Protein AF-A0A6L2PHD1-F1 (afdb_monomer_lite)

Organism: Coptotermes formosanus (NCBI:txid36987)

InterPro domains:
  IPR015482 Syntrophin [PTHR10554] (4-140)
  IPR055108 Syntrophin, C-terminal PH domain [PF23012] (83-140)

Structure (mmCIF, N/CA/C/O backbone):
data_AF-A0A6L2PHD1-F1
#
_entry.id   AF-A0A6L2PHD1-F1
#
loop_
_atom_site.group_PDB
_atom_site.id
_atom_site.type_symbol
_atom_site.label_atom_id
_atom_site.label_alt_id
_atom_site.label_comp_id
_atom_site.label_asym_id
_atom_site.label_entity_id
_atom_site.label_seq_id
_atom_site.pdbx_PDB_ins_code
_atom_site.Cartn_x
_atom_site.Cartn_y
_atom_site.Cartn_z
_atom_site.occupancy
_atom_site.B_iso_or_equiv
_atom_site.auth_seq_id
_atom_site.auth_comp_id
_atom_site.auth_asym_id
_atom_site.auth_atom_id
_atom_site.pdbx_PDB_model_num
ATOM 1 N N . LEU A 1 1 ? -6.781 -10.077 30.053 1.00 49.44 1 LEU A N 1
ATOM 2 C CA . LEU A 1 1 ? -6.035 -10.943 29.110 1.00 49.44 1 LEU A CA 1
ATOM 3 C C . LEU A 1 1 ? -4.681 -11.292 29.716 1.00 49.44 1 LEU A C 1
ATOM 5 O O . LEU A 1 1 ? -4.023 -10.387 30.213 1.00 49.44 1 LEU A O 1
ATOM 9 N N . ASN A 1 2 ? -4.278 -12.563 29.689 1.00 58.19 2 ASN A N 1
ATOM 10 C CA . ASN A 1 2 ? -2.960 -13.025 30.135 1.00 58.19 2 ASN A CA 1
ATOM 11 C C . ASN A 1 2 ? -1.935 -12.840 28.992 1.00 58.19 2 ASN A C 1
ATOM 13 O O . ASN A 1 2 ? -2.256 -13.113 27.841 1.00 58.19 2 ASN A O 1
ATOM 17 N N . ILE A 1 3 ? -0.704 -12.400 29.282 1.00 60.69 3 ILE A N 1
ATOM 18 C CA . ILE A 1 3 ? 0.412 -12.292 28.311 1.00 60.69 3 ILE A CA 1
ATOM 19 C C . ILE A 1 3 ? 0.640 -13.599 27.526 1.00 60.69 3 ILE A C 1
ATOM 21 O O . ILE A 1 3 ? 0.962 -13.569 26.341 1.00 60.69 3 ILE A O 1
ATOM 25 N N . MET A 1 4 ? 0.410 -14.752 28.153 1.00 61.00 4 MET A N 1
ATOM 26 C CA . MET A 1 4 ? 0.535 -16.072 27.530 1.00 61.00 4 MET A CA 1
ATOM 27 C C . MET A 1 4 ? -0.522 -16.326 26.445 1.00 61.00 4 MET A C 1
ATOM 29 O O . MET A 1 4 ? -0.274 -17.127 25.545 1.00 61.00 4 MET A O 1
ATOM 33 N N . ASP A 1 5 ? -1.665 -15.630 26.476 1.00 60.69 5 ASP A N 1
ATOM 34 C CA . ASP A 1 5 ? -2.688 -15.727 25.425 1.00 60.69 5 ASP A CA 1
ATOM 35 C C . ASP A 1 5 ? -2.223 -15.040 24.130 1.00 60.69 5 ASP A C 1
ATOM 37 O O . ASP A 1 5 ? -2.561 -15.482 23.034 1.00 60.69 5 ASP A O 1
ATOM 41 N N . TRP A 1 6 ? -1.374 -14.010 24.233 1.00 58.22 6 TRP A N 1
ATOM 42 C CA . TRP A 1 6 ? -0.806 -13.300 23.079 1.00 58.22 6 TRP A CA 1
ATOM 43 C C . TRP A 1 6 ? 0.241 -14.143 22.342 1.00 58.22 6 TRP A C 1
ATOM 45 O O . TRP A 1 6 ? 0.389 -14.026 21.127 1.00 58.22 6 TRP A O 1
ATOM 55 N N . LEU A 1 7 ? 0.929 -15.038 23.059 1.00 61.12 7 LEU A N 1
ATOM 56 C CA . LEU A 1 7 ? 1.867 -16.007 22.476 1.00 61.12 7 LEU A CA 1
ATOM 57 C C . LEU A 1 7 ? 1.152 -17.135 21.716 1.00 61.12 7 LEU A C 1
ATOM 59 O O . LEU A 1 7 ? 1.771 -17.818 20.905 1.00 61.12 7 LEU A O 1
ATOM 63 N N . LYS A 1 8 ? -0.153 -17.311 21.948 1.00 62.97 8 LYS A N 1
ATOM 64 C CA . LYS A 1 8 ? -1.027 -18.258 21.242 1.00 62.97 8 LYS A CA 1
ATOM 65 C C . LYS A 1 8 ? -1.881 -17.573 20.173 1.00 62.97 8 LYS A C 1
ATOM 67 O O . LYS A 1 8 ? -2.954 -18.068 19.828 1.00 62.97 8 LYS A O 1
ATOM 72 N N . CYS A 1 9 ? -1.444 -16.427 19.650 1.00 67.12 9 CYS A N 1
ATOM 73 C CA . CYS A 1 9 ? -2.176 -15.767 18.579 1.00 67.12 9 CYS A CA 1
ATOM 74 C C . CYS A 1 9 ? -2.131 -16.638 17.314 1.00 67.12 9 CYS A C 1
ATOM 76 O O . CYS A 1 9 ? -1.089 -16.768 16.674 1.00 67.12 9 CYS A O 1
ATOM 78 N N . GLY A 1 10 ? -3.266 -17.244 16.955 1.00 72.50 10 GLY A N 1
ATOM 79 C CA . GLY A 1 10 ? -3.359 -18.164 15.817 1.00 72.50 10 GLY A CA 1
ATOM 80 C C . GLY A 1 10 ? -3.105 -17.512 14.455 1.00 72.50 10 GLY A C 1
ATOM 81 O O . GLY A 1 10 ? -2.940 -18.224 13.470 1.00 72.50 10 GLY A O 1
ATOM 82 N N . LEU A 1 11 ? -3.072 -16.176 14.383 1.00 78.75 11 LEU A N 1
ATOM 83 C CA . LEU A 1 11 ? -2.834 -15.417 13.157 1.00 78.75 11 LEU A CA 1
ATOM 84 C C . LEU A 1 11 ? -1.959 -14.193 13.445 1.00 78.75 11 LEU A C 1
ATOM 86 O O . LEU A 1 11 ? -2.348 -13.297 14.191 1.00 78.75 11 LEU A O 1
ATOM 90 N N . VAL A 1 12 ? -0.793 -14.135 12.806 1.00 85.56 12 VAL A N 1
ATOM 91 C CA . VAL A 1 12 ? 0.129 -12.996 12.880 1.00 85.56 12 VAL A CA 1
ATOM 92 C C . VAL A 1 12 ? 0.407 -12.508 11.467 1.00 85.56 12 VAL A C 1
ATOM 94 O O . VAL A 1 12 ? 0.858 -13.271 10.614 1.00 85.56 12 VAL A O 1
ATOM 97 N N . PHE A 1 13 ? 0.164 -11.221 11.226 1.00 89.25 13 PHE A N 1
ATOM 98 C CA . PHE A 1 13 ? 0.358 -10.599 9.922 1.00 89.25 13 PHE A CA 1
ATOM 99 C C . PHE A 1 13 ? 1.425 -9.513 9.981 1.00 89.25 13 PHE A C 1
ATOM 101 O O . PHE A 1 13 ? 1.604 -8.823 10.984 1.00 89.25 13 PHE A O 1
ATOM 108 N N . LYS A 1 14 ? 2.135 -9.339 8.867 1.00 91.50 14 LYS A N 1
ATOM 109 C CA . LYS A 1 14 ? 3.042 -8.207 8.681 1.00 91.50 14 LYS A CA 1
ATOM 110 C C . LYS A 1 14 ? 2.207 -6.947 8.494 1.00 91.50 14 LYS A C 1
ATOM 112 O O . LYS A 1 14 ? 1.412 -6.888 7.564 1.00 91.50 14 LYS A O 1
ATOM 117 N N . VAL A 1 15 ? 2.450 -5.927 9.315 1.00 93.00 15 VAL A N 1
ATOM 118 C CA . VAL A 1 15 ? 1.667 -4.677 9.305 1.00 93.00 15 VAL A CA 1
ATOM 119 C C . VAL A 1 15 ? 1.620 -3.998 7.924 1.00 93.00 15 VAL A C 1
ATOM 121 O O . VAL A 1 15 ? 0.587 -3.483 7.517 1.00 93.00 15 VAL A O 1
ATOM 124 N N . TYR A 1 16 ? 2.702 -4.075 7.140 1.00 91.06 16 TYR A N 1
ATOM 125 C CA . TYR A 1 16 ? 2.766 -3.524 5.776 1.00 91.06 16 TYR A CA 1
ATOM 126 C C . TYR A 1 16 ? 2.022 -4.361 4.716 1.00 91.06 16 TYR A C 1
ATOM 128 O O . TYR A 1 16 ? 2.014 -4.001 3.543 1.00 91.06 16 TYR A O 1
ATOM 136 N N . GLN A 1 17 ? 1.451 -5.509 5.093 1.00 90.56 17 GLN A N 1
ATOM 137 C CA . GLN A 1 17 ? 0.589 -6.344 4.242 1.00 90.56 17 GLN A CA 1
ATOM 138 C C . GLN A 1 17 ? -0.883 -6.272 4.663 1.00 90.56 17 GLN A C 1
ATOM 140 O O . GLN A 1 17 ? -1.711 -7.020 4.145 1.00 90.56 17 GLN A O 1
ATOM 145 N N . THR A 1 18 ? -1.198 -5.396 5.613 1.00 92.81 18 THR A N 1
ATOM 146 C CA . THR A 1 18 ? -2.538 -5.202 6.159 1.00 92.81 18 THR A CA 1
ATOM 147 C C . THR A 1 18 ? -2.970 -3.755 5.973 1.00 92.81 18 THR A C 1
ATOM 149 O O . THR A 1 18 ? -2.139 -2.848 6.000 1.00 92.81 18 THR A O 1
ATOM 152 N N . MET A 1 19 ? -4.269 -3.531 5.807 1.00 92.62 19 MET A N 1
ATOM 153 C CA . MET A 1 19 ? -4.859 -2.200 5.691 1.00 92.62 19 MET A CA 1
ATOM 154 C C . MET A 1 19 ? -5.640 -1.874 6.959 1.00 92.62 19 MET A C 1
ATOM 156 O O . MET A 1 19 ? -6.406 -2.707 7.433 1.00 92.62 19 MET A O 1
ATOM 160 N N . PHE A 1 20 ? -5.469 -0.657 7.465 1.00 96.12 20 PHE A N 1
ATOM 161 C CA . PHE A 1 20 ? -6.299 -0.073 8.514 1.00 96.12 20 PHE A CA 1
ATOM 162 C C . PHE A 1 20 ? -7.113 1.064 7.909 1.00 96.12 20 PHE A C 1
ATOM 164 O O . PHE A 1 20 ? -6.562 1.913 7.206 1.00 96.12 20 PHE A O 1
ATOM 171 N N . ARG A 1 21 ? -8.417 1.083 8.181 1.00 95.38 21 ARG A N 1
ATOM 172 C CA . ARG A 1 21 ? -9.330 2.119 7.702 1.00 95.38 21 ARG A CA 1
ATOM 173 C C . ARG A 1 21 ? -10.268 2.542 8.817 1.00 95.38 21 ARG A C 1
ATOM 175 O O . ARG A 1 21 ? -11.024 1.718 9.317 1.00 95.38 21 ARG A O 1
ATOM 182 N N . VAL A 1 22 ? -10.269 3.828 9.153 1.00 96.38 22 VAL A N 1
ATOM 183 C CA . VAL A 1 22 ? -11.329 4.412 9.982 1.00 96.38 22 VAL A CA 1
ATOM 184 C C . VAL A 1 22 ? -12.627 4.436 9.174 1.00 96.38 22 VAL A C 1
ATOM 186 O O . VAL A 1 22 ? -12.635 4.874 8.019 1.00 96.38 22 VAL A O 1
ATOM 189 N N . ILE A 1 23 ? -13.705 3.931 9.765 1.00 95.75 23 ILE A N 1
ATOM 190 C CA . ILE A 1 23 ? -15.029 3.879 9.147 1.00 95.75 23 ILE A CA 1
ATOM 191 C C . ILE A 1 23 ? -15.747 5.204 9.405 1.00 95.75 23 ILE A C 1
ATOM 193 O O . ILE A 1 23 ? -15.660 5.769 10.494 1.00 95.75 23 ILE A O 1
ATOM 197 N N . LYS A 1 24 ? -16.410 5.733 8.373 1.00 91.56 24 LYS A N 1
ATOM 198 C CA . LYS A 1 24 ? -17.261 6.920 8.504 1.00 91.56 24 LYS A CA 1
ATOM 199 C C . LYS A 1 24 ? -18.582 6.525 9.144 1.00 91.56 24 LYS A C 1
ATOM 201 O O . LYS A 1 24 ? -19.085 5.451 8.847 1.00 91.56 24 LYS A O 1
ATOM 206 N N . ASP A 1 25 ? -19.210 7.439 9.871 1.00 88.12 25 ASP A N 1
ATOM 207 C CA . ASP A 1 25 ? -20.488 7.164 10.542 1.00 88.12 25 ASP A CA 1
ATOM 208 C C . ASP A 1 25 ? -21.579 6.654 9.577 1.00 88.12 25 ASP A C 1
ATOM 210 O O . ASP A 1 25 ? -22.364 5.780 9.926 1.00 88.12 25 ASP A O 1
ATOM 214 N N . SER A 1 26 ? -21.582 7.127 8.322 1.00 89.50 26 SER A N 1
ATOM 215 C CA . SER A 1 26 ? -22.499 6.668 7.261 1.00 89.50 26 SER A CA 1
ATOM 216 C C . SER A 1 26 ? -22.263 5.229 6.781 1.00 89.50 26 SER A C 1
ATOM 218 O O . SER A 1 26 ? -23.080 4.689 6.044 1.00 89.50 26 SER A O 1
ATOM 220 N N . GLU A 1 27 ? -21.108 4.652 7.103 1.00 90.00 27 GLU A N 1
ATOM 221 C CA . GLU A 1 27 ? -20.676 3.300 6.733 1.00 90.00 27 GLU A CA 1
ATOM 222 C C . GLU A 1 27 ? -20.736 2.335 7.934 1.00 90.00 27 GLU A C 1
ATOM 224 O O . GLU A 1 27 ? -20.320 1.181 7.810 1.00 90.00 27 GLU A O 1
ATOM 229 N N . ASN A 1 28 ? -21.228 2.788 9.095 1.00 89.44 28 ASN A N 1
ATOM 230 C CA . ASN A 1 28 ? -21.371 1.932 10.265 1.00 89.44 28 ASN A CA 1
ATOM 231 C C . ASN A 1 28 ? -22.416 0.841 10.004 1.00 89.44 28 ASN A C 1
ATOM 233 O O . ASN A 1 28 ? -23.489 1.093 9.456 1.00 89.44 28 ASN A O 1
ATOM 237 N N . VAL A 1 29 ? -22.096 -0.383 10.420 1.00 89.31 29 VAL A N 1
ATOM 238 C CA . VAL A 1 29 ? -22.999 -1.540 10.284 1.00 89.31 29 VAL A CA 1
ATOM 239 C C . VAL A 1 29 ? -23.989 -1.659 11.448 1.00 89.31 29 VAL A C 1
ATOM 241 O O . VAL A 1 29 ? -24.919 -2.459 11.383 1.00 89.31 29 VAL A O 1
ATOM 244 N N . ASP A 1 30 ? -23.773 -0.888 12.513 1.00 89.81 30 ASP A N 1
ATOM 245 C CA . ASP A 1 30 ? -24.560 -0.863 13.742 1.00 89.81 30 ASP A CA 1
ATOM 246 C C . ASP A 1 30 ? -24.459 0.518 14.429 1.00 89.81 30 ASP A C 1
ATOM 248 O O . ASP A 1 30 ? -23.937 1.483 13.868 1.00 89.81 30 ASP A O 1
ATOM 252 N N . GLU A 1 31 ? -24.980 0.629 15.652 1.00 89.75 31 GLU A N 1
ATOM 253 C CA . GLU A 1 31 ? -24.995 1.875 16.432 1.00 89.75 31 GLU A CA 1
ATOM 254 C C . GLU A 1 31 ? -23.622 2.251 17.021 1.00 89.75 31 GLU A C 1
ATOM 256 O O . GLU A 1 31 ? -23.466 3.333 17.600 1.00 89.75 31 GLU A O 1
ATOM 261 N N . ARG A 1 32 ? -22.613 1.374 16.903 1.00 93.38 32 ARG A N 1
ATOM 262 C CA . ARG A 1 32 ? -21.305 1.596 17.522 1.00 93.38 32 ARG A CA 1
ATOM 263 C C . ARG A 1 32 ? -20.590 2.759 16.855 1.00 93.38 32 ARG A C 1
ATOM 265 O O . ARG A 1 32 ? -20.670 2.983 15.650 1.00 93.38 32 ARG A O 1
ATOM 272 N N . GLN A 1 33 ? -19.852 3.488 17.676 1.00 93.81 33 GLN A N 1
ATOM 273 C CA . GLN A 1 33 ? -19.054 4.630 17.262 1.00 93.81 33 GLN A CA 1
ATOM 274 C C . GLN A 1 33 ? -17.575 4.249 17.205 1.00 93.81 33 GLN A C 1
ATOM 276 O O . GLN A 1 33 ? -17.148 3.228 17.743 1.00 93.81 33 GLN A O 1
ATOM 281 N N . HIS A 1 34 ? -16.785 5.112 16.566 1.00 95.75 34 HIS A N 1
ATOM 282 C CA . HIS A 1 34 ? -15.322 4.998 16.540 1.00 95.75 34 HIS A CA 1
ATOM 283 C C . HIS A 1 34 ? -14.849 3.682 15.907 1.00 95.75 34 HIS A C 1
ATOM 285 O O . HIS A 1 34 ? -13.897 3.037 16.357 1.00 95.75 34 HIS A O 1
ATOM 291 N N . CYS A 1 35 ? -15.554 3.294 14.849 1.00 96.94 35 CYS A N 1
ATOM 292 C CA . CYS A 1 35 ? -15.348 2.046 14.152 1.00 96.94 35 CYS A CA 1
ATOM 293 C C . CYS A 1 35 ? -14.162 2.136 13.190 1.00 96.94 35 CYS A C 1
ATOM 295 O O . CYS A 1 35 ? -13.887 3.164 12.565 1.00 96.94 35 CYS A O 1
ATOM 297 N N . PHE A 1 36 ? -13.450 1.029 13.058 1.00 97.12 36 PHE A N 1
ATOM 298 C CA . PHE A 1 36 ? -12.353 0.871 12.121 1.00 97.12 36 PHE A CA 1
ATOM 299 C C . PHE A 1 36 ? -12.315 -0.560 11.606 1.00 97.12 36 PHE A C 1
ATOM 301 O O . PHE A 1 36 ? -12.902 -1.482 12.173 1.00 97.12 36 PHE A O 1
ATOM 308 N N . LEU A 1 37 ? -11.613 -0.740 10.499 1.00 95.62 37 LEU A N 1
ATOM 309 C CA . LEU A 1 37 ? -11.583 -1.989 9.776 1.00 95.62 37 LEU A CA 1
ATOM 310 C C . LEU A 1 37 ? -10.142 -2.379 9.469 1.00 95.62 37 LEU A C 1
ATOM 312 O O . LEU A 1 37 ? -9.338 -1.553 9.031 1.00 95.62 37 LEU A O 1
ATOM 316 N N . ILE A 1 38 ? -9.827 -3.649 9.721 1.00 94.81 38 ILE A N 1
ATOM 317 C CA . ILE A 1 38 ? -8.537 -4.253 9.392 1.00 94.81 38 ILE A CA 1
ATOM 318 C C . ILE A 1 38 ? -8.744 -5.249 8.255 1.00 94.81 38 ILE A C 1
ATOM 320 O O . ILE A 1 38 ? -9.479 -6.226 8.409 1.00 94.81 38 ILE A O 1
ATOM 324 N N . GLN A 1 39 ? -8.072 -5.025 7.125 1.00 92.56 39 GLN A N 1
ATOM 325 C CA . GLN A 1 39 ? -8.094 -5.929 5.970 1.00 92.56 39 GLN A CA 1
ATOM 326 C C . GLN A 1 39 ? -6.759 -6.627 5.828 1.00 92.56 39 GLN A C 1
ATOM 328 O O . GLN A 1 39 ? -5.696 -6.020 5.960 1.00 92.56 39 GLN A O 1
ATOM 333 N N . THR A 1 40 ? -6.824 -7.914 5.524 1.00 89.25 40 THR A N 1
ATOM 334 C CA . THR A 1 40 ? -5.661 -8.730 5.200 1.00 89.25 40 THR A CA 1
ATOM 335 C C . THR A 1 40 ? -5.984 -9.518 3.941 1.00 89.25 40 THR A C 1
ATOM 337 O O . THR A 1 40 ? -7.078 -10.063 3.823 1.00 89.25 40 THR A O 1
ATOM 340 N N . SER A 1 41 ? -5.048 -9.571 2.993 1.00 82.31 41 SER A N 1
ATOM 341 C CA . SER A 1 41 ? -5.251 -10.309 1.742 1.00 82.31 41 SER A CA 1
ATOM 342 C C . SER A 1 41 ? -5.572 -11.783 2.018 1.00 82.31 41 SER A C 1
ATOM 344 O O . SER A 1 41 ? -4.896 -12.422 2.822 1.00 82.31 41 SER A O 1
ATOM 346 N N . GLY A 1 42 ? -6.619 -12.305 1.372 1.00 82.81 42 GLY A N 1
ATOM 347 C CA . GLY A 1 42 ? -7.079 -13.688 1.539 1.00 82.81 42 GLY A CA 1
ATOM 348 C C . GLY A 1 42 ? -7.868 -13.970 2.824 1.00 82.81 42 GLY A C 1
ATOM 349 O O . GLY A 1 42 ? -8.231 -15.120 3.057 1.00 82.81 42 GLY A O 1
ATOM 350 N N . HIS A 1 43 ? -8.156 -12.956 3.644 1.00 86.31 43 HIS A N 1
ATOM 351 C CA . HIS A 1 43 ? -8.928 -13.100 4.878 1.00 86.31 43 HIS A CA 1
ATOM 352 C C . HIS A 1 43 ? -10.128 -12.153 4.908 1.00 86.31 43 HIS A C 1
ATOM 354 O O . HIS A 1 43 ? -10.140 -11.102 4.267 1.00 86.31 43 HIS A O 1
ATOM 360 N N . GLU A 1 44 ? -11.133 -12.521 5.699 1.00 87.94 44 GLU A N 1
ATOM 361 C CA . GLU A 1 44 ? -12.274 -11.654 5.963 1.00 87.94 44 GLU A CA 1
ATOM 362 C C . GLU A 1 44 ? -11.828 -10.362 6.665 1.00 87.94 44 GLU A C 1
ATOM 364 O O . GLU A 1 44 ? -10.945 -10.362 7.532 1.00 87.94 44 GLU A O 1
ATOM 369 N N . SER A 1 45 ? -12.441 -9.248 6.265 1.00 90.81 45 SER A N 1
ATOM 370 C CA . SER A 1 45 ? -12.192 -7.949 6.886 1.00 90.81 45 SER A CA 1
ATOM 371 C C . SER A 1 45 ? -12.754 -7.932 8.304 1.00 90.81 45 SER A C 1
ATOM 373 O O . SER A 1 45 ? -13.887 -8.341 8.534 1.00 90.81 45 SER A O 1
ATOM 375 N N . ARG A 1 46 ? -11.976 -7.432 9.264 1.00 91.88 46 ARG A N 1
ATOM 376 C CA . ARG A 1 46 ? -12.391 -7.365 10.670 1.00 91.88 46 ARG A CA 1
ATOM 377 C C . ARG A 1 46 ? -12.905 -5.971 10.983 1.00 91.88 46 ARG A C 1
ATOM 379 O O . ARG A 1 46 ? -12.123 -5.025 10.935 1.00 91.88 46 ARG A O 1
ATOM 386 N N . TYR A 1 47 ? -14.189 -5.865 11.306 1.00 94.25 47 TYR A N 1
ATOM 387 C CA . TYR A 1 47 ? -14.823 -4.637 11.780 1.00 94.25 47 TYR A CA 1
ATOM 388 C C . TYR A 1 47 ? -14.731 -4.561 13.307 1.00 94.25 47 TYR A C 1
ATOM 390 O O . TYR A 1 47 ? -15.139 -5.491 14.004 1.00 94.25 47 TYR A O 1
ATOM 398 N N . LEU A 1 48 ? -14.154 -3.480 13.823 1.00 95.06 48 LEU A N 1
ATOM 399 C CA . LEU A 1 48 ? -13.869 -3.274 15.242 1.00 95.06 48 LEU A CA 1
ATOM 400 C C . LEU A 1 48 ? -14.327 -1.875 15.665 1.00 95.06 48 LEU A C 1
ATOM 402 O O . LEU A 1 48 ? -14.413 -0.969 14.840 1.00 95.06 48 LEU A O 1
ATOM 406 N N . SER A 1 49 ? -14.566 -1.687 16.958 1.00 97.00 49 SER A N 1
ATOM 407 C CA . SER A 1 49 ? -14.888 -0.392 17.561 1.00 97.00 49 SER A CA 1
ATOM 408 C C . SER A 1 49 ? -14.129 -0.215 18.873 1.00 97.00 49 SER A C 1
ATOM 410 O O . SER A 1 49 ? -13.714 -1.195 19.496 1.00 97.00 49 SER A O 1
ATOM 412 N N . VAL A 1 50 ? -13.979 1.033 19.303 1.00 97.25 50 VAL A N 1
ATOM 413 C CA . VAL A 1 50 ? -13.456 1.408 20.625 1.00 97.25 50 VAL A CA 1
ATOM 414 C C . VAL A 1 50 ? -14.423 2.361 21.311 1.00 97.25 50 VAL A C 1
ATOM 416 O O . VAL A 1 50 ? -15.262 2.972 20.654 1.00 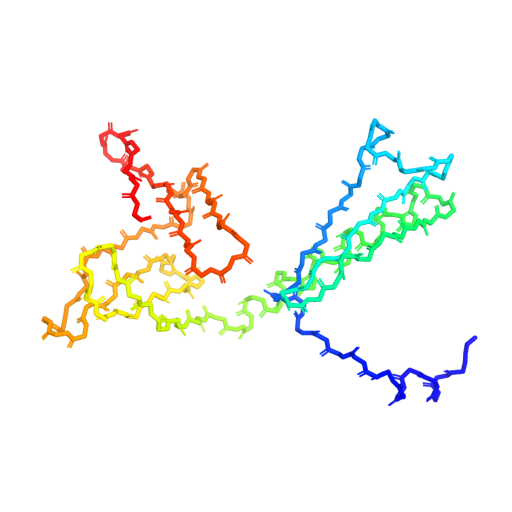97.25 50 VAL A O 1
ATOM 419 N N . GLU A 1 51 ? -14.323 2.480 22.630 1.00 96.56 51 GLU A N 1
ATOM 420 C CA . GLU A 1 51 ? -15.276 3.259 23.422 1.00 96.56 51 GLU A CA 1
ATOM 421 C C . GLU A 1 51 ? -15.136 4.760 23.182 1.00 96.56 51 GLU A C 1
ATOM 423 O O . GLU A 1 51 ? -16.129 5.483 23.201 1.00 96.56 51 GLU A O 1
ATOM 428 N N . THR A 1 52 ? -13.914 5.239 22.920 1.00 97.12 52 THR A N 1
ATOM 429 C CA . THR A 1 52 ? -13.649 6.673 22.782 1.00 97.12 52 THR A CA 1
ATOM 430 C C . THR A 1 52 ? -12.937 7.047 21.485 1.00 97.12 52 THR A C 1
ATOM 432 O O . THR A 1 52 ? -12.074 6.340 20.956 1.00 97.12 52 THR A O 1
ATOM 435 N N . ARG A 1 53 ? -13.215 8.265 21.004 1.00 95.88 53 ARG A N 1
ATOM 436 C CA . ARG A 1 53 ? -12.486 8.877 19.884 1.00 95.88 53 ARG A CA 1
ATOM 437 C C . ARG A 1 53 ? -10.981 8.964 20.144 1.00 95.88 53 ARG A C 1
ATOM 439 O O . ARG A 1 53 ? -10.194 8.852 19.206 1.00 95.88 53 ARG A O 1
ATOM 446 N N . GLN A 1 54 ? -10.577 9.167 21.398 1.00 97.81 54 GLN A N 1
ATOM 447 C CA . GLN A 1 54 ? -9.168 9.272 21.768 1.00 97.81 54 GLN A CA 1
ATOM 448 C C . GLN A 1 54 ? -8.432 7.939 21.587 1.00 97.81 54 GLN A C 1
ATOM 450 O O . GLN A 1 54 ? -7.297 7.936 21.115 1.00 97.81 54 GLN A O 1
ATOM 455 N N . GLU A 1 55 ? -9.060 6.812 21.921 1.00 97.81 55 GLU A N 1
ATOM 456 C CA . GLU A 1 55 ? -8.481 5.485 21.680 1.00 97.81 55 GLU A CA 1
ATOM 457 C C . GLU A 1 55 ? -8.329 5.205 20.190 1.00 97.81 55 GLU A C 1
ATOM 459 O O . GLU A 1 55 ? -7.265 4.753 19.766 1.00 97.81 55 GLU A O 1
ATOM 464 N N . LEU A 1 56 ? -9.337 5.554 19.386 1.00 97.50 56 LEU A N 1
ATOM 465 C CA . LEU A 1 56 ? -9.269 5.390 17.936 1.00 97.50 56 LEU A CA 1
ATOM 466 C C . LEU A 1 56 ? -8.090 6.174 17.348 1.00 97.50 56 LEU A C 1
ATOM 468 O O . LEU A 1 56 ? -7.310 5.622 16.577 1.00 97.50 56 LEU A O 1
ATOM 472 N N . LEU A 1 57 ? -7.915 7.432 17.769 1.00 97.38 57 LEU A N 1
ATOM 473 C CA . LEU A 1 57 ? -6.786 8.269 17.349 1.00 97.38 57 LEU A CA 1
ATOM 474 C C . LEU A 1 57 ? -5.433 7.681 17.774 1.00 97.38 57 LEU A C 1
ATOM 476 O O . LEU A 1 57 ? -4.466 7.743 17.016 1.00 97.38 57 LEU A O 1
ATOM 480 N N . ARG A 1 58 ? -5.342 7.088 18.973 1.00 98.00 58 ARG A N 1
ATOM 481 C CA . ARG A 1 58 ? -4.116 6.412 19.431 1.00 98.00 58 ARG A CA 1
ATOM 482 C C . ARG A 1 58 ? -3.792 5.197 18.566 1.00 98.00 58 ARG A C 1
ATOM 484 O O . ARG A 1 58 ? -2.631 5.030 18.196 1.00 98.00 58 ARG A O 1
ATOM 491 N N . ILE A 1 59 ? -4.792 4.377 18.237 1.00 97.25 59 ILE A N 1
ATOM 492 C CA . ILE A 1 59 ? -4.621 3.197 17.378 1.00 97.25 59 ILE A CA 1
ATOM 493 C C . ILE A 1 59 ? -4.207 3.624 15.969 1.00 97.25 59 ILE A C 1
ATOM 495 O O . ILE A 1 59 ? -3.235 3.089 15.445 1.00 97.25 59 ILE A O 1
ATOM 499 N N . GLU A 1 60 ? -4.888 4.608 15.381 1.00 96.62 60 GLU A N 1
ATOM 500 C CA . GLU A 1 60 ? -4.569 5.141 14.053 1.00 96.62 60 GLU A CA 1
ATOM 501 C C . GLU A 1 60 ? -3.130 5.671 13.990 1.00 96.62 60 GLU A C 1
ATOM 503 O O . GLU A 1 60 ? -2.366 5.297 13.097 1.00 96.62 60 GLU A O 1
ATOM 508 N N . ASN A 1 61 ? -2.719 6.470 14.979 1.00 97.38 61 ASN A N 1
ATOM 509 C CA . ASN A 1 61 ? -1.360 6.998 15.043 1.00 97.38 61 ASN A CA 1
ATOM 510 C C . ASN A 1 61 ? -0.314 5.884 15.229 1.00 97.38 61 ASN A C 1
ATOM 512 O O . ASN A 1 61 ? 0.690 5.845 14.519 1.00 97.38 61 ASN A O 1
ATOM 516 N N . ALA A 1 62 ? -0.557 4.936 16.141 1.00 97.06 62 ALA A N 1
ATOM 517 C CA . ALA A 1 62 ? 0.340 3.803 16.368 1.00 97.06 62 ALA A CA 1
ATOM 518 C C . ALA A 1 62 ? 0.463 2.906 15.127 1.00 97.06 62 ALA A C 1
ATOM 520 O O . ALA A 1 62 ? 1.566 2.464 14.788 1.00 97.06 62 ALA A O 1
ATOM 521 N N . TRP A 1 63 ? -0.645 2.669 14.422 1.00 96.62 63 TRP A N 1
ATOM 522 C CA . TRP A 1 63 ? -0.662 1.943 13.159 1.00 96.62 63 TRP A CA 1
ATOM 523 C C . TRP A 1 63 ? 0.161 2.670 12.098 1.00 96.62 63 TRP A C 1
ATOM 525 O O . TRP A 1 63 ? 1.043 2.063 11.490 1.00 96.62 63 TRP A O 1
ATOM 535 N N . HIS A 1 64 ? -0.069 3.974 11.916 1.00 95.75 64 HIS A N 1
ATOM 536 C CA . HIS A 1 64 ? 0.668 4.793 10.958 1.00 95.75 64 HIS A CA 1
ATOM 537 C C . HIS A 1 64 ? 2.181 4.747 11.218 1.00 95.75 64 HIS A C 1
ATOM 539 O O . HIS A 1 64 ? 2.952 4.407 10.318 1.00 95.75 64 HIS A O 1
ATOM 545 N N . CYS A 1 65 ? 2.613 4.985 12.461 1.00 96.88 65 CYS A N 1
ATOM 546 C CA . CYS A 1 65 ? 4.022 4.883 12.846 1.00 96.88 65 CYS A CA 1
ATOM 547 C C . CYS A 1 65 ? 4.594 3.480 12.583 1.00 96.88 65 CYS A C 1
ATOM 549 O O . CYS A 1 65 ? 5.710 3.357 12.077 1.00 96.88 65 CYS A O 1
ATOM 551 N N . SER A 1 66 ? 3.830 2.427 12.886 1.00 96.50 66 SER A N 1
ATOM 552 C CA . SER A 1 66 ? 4.256 1.034 12.698 1.00 96.50 66 SER A CA 1
ATOM 553 C C . SER A 1 66 ? 4.418 0.670 11.222 1.00 96.50 66 SER A C 1
ATOM 555 O O . SER A 1 66 ? 5.407 0.036 10.854 1.00 96.50 66 SER A O 1
ATOM 557 N N . VAL A 1 67 ? 3.486 1.096 10.363 1.00 94.88 67 VAL A N 1
ATOM 558 C CA . VAL A 1 67 ? 3.586 0.913 8.907 1.00 94.88 67 VAL A CA 1
ATOM 559 C C . VAL A 1 67 ? 4.803 1.654 8.373 1.00 94.88 67 VAL A C 1
ATOM 561 O O . VAL A 1 67 ? 5.623 1.039 7.695 1.00 94.88 67 VAL A O 1
ATOM 564 N N . CYS A 1 68 ? 4.968 2.934 8.719 1.00 92.94 68 CYS A N 1
ATOM 565 C CA . CYS A 1 68 ? 6.113 3.731 8.284 1.00 92.94 68 CYS A CA 1
ATOM 566 C C . CYS A 1 68 ? 7.437 3.077 8.699 1.00 92.94 68 CYS A C 1
ATOM 568 O O . CYS A 1 68 ? 8.301 2.848 7.854 1.00 92.94 68 CYS A O 1
ATOM 570 N N . ALA A 1 69 ? 7.582 2.697 9.972 1.00 95.94 69 ALA A N 1
ATOM 571 C CA . ALA A 1 69 ? 8.781 2.027 10.471 1.00 95.94 69 ALA A CA 1
ATOM 572 C C . ALA A 1 69 ? 9.052 0.697 9.750 1.00 95.94 69 ALA A C 1
ATOM 574 O O . ALA A 1 69 ? 10.189 0.410 9.371 1.00 95.94 69 ALA A O 1
ATOM 575 N N . ALA A 1 70 ? 8.014 -0.110 9.524 1.00 95.38 70 ALA A N 1
ATOM 576 C CA . ALA A 1 70 ? 8.159 -1.404 8.876 1.00 95.38 70 ALA A CA 1
ATOM 577 C C . ALA A 1 70 ? 8.500 -1.282 7.382 1.00 95.38 70 ALA A C 1
ATOM 579 O O . ALA A 1 70 ? 9.324 -2.052 6.892 1.00 95.38 70 ALA A O 1
ATOM 580 N N . VAL A 1 71 ? 7.914 -0.314 6.669 1.00 92.44 71 VAL A N 1
ATOM 581 C CA . VAL A 1 71 ? 8.205 -0.048 5.250 1.00 92.44 71 VAL A CA 1
ATOM 582 C C . VAL A 1 71 ? 9.611 0.529 5.081 1.00 92.44 71 VAL A C 1
ATOM 584 O O . VAL A 1 71 ? 10.355 0.044 4.231 1.00 92.44 71 VAL A O 1
ATOM 587 N N . MET A 1 72 ? 10.019 1.480 5.929 1.00 92.31 72 MET A N 1
ATOM 588 C CA . MET A 1 72 ? 11.390 2.011 5.926 1.00 92.31 72 MET A CA 1
ATOM 589 C C . MET A 1 72 ? 12.421 0.907 6.178 1.00 92.31 72 MET A C 1
ATOM 591 O O . MET A 1 72 ? 13.429 0.833 5.482 1.00 92.31 72 MET A O 1
ATOM 595 N N . LYS A 1 73 ? 12.153 0.010 7.138 1.00 95.00 73 LYS A N 1
ATOM 596 C CA . LYS A 1 73 ? 13.023 -1.139 7.423 1.00 95.00 73 LYS A CA 1
ATOM 597 C C . LYS A 1 73 ? 13.042 -2.161 6.284 1.00 95.00 73 LYS A C 1
ATOM 599 O O . LYS A 1 73 ? 14.076 -2.777 6.047 1.00 95.00 73 LYS A O 1
ATOM 604 N N . LEU A 1 74 ? 11.907 -2.381 5.619 1.00 95.12 74 LEU A N 1
ATOM 605 C CA . LEU A 1 74 ? 11.816 -3.286 4.473 1.00 95.12 74 LEU A CA 1
ATOM 606 C C . LEU A 1 74 ? 12.656 -2.766 3.301 1.00 95.12 74 LEU A C 1
ATOM 608 O O . LEU A 1 74 ? 13.314 -3.560 2.635 1.00 95.12 74 LEU A O 1
ATOM 612 N N . GLY A 1 75 ? 12.642 -1.451 3.072 1.00 95.44 75 GLY A N 1
ATOM 613 C CA . GLY A 1 75 ? 13.452 -0.757 2.073 1.00 95.44 75 GLY A CA 1
ATOM 614 C C . GLY A 1 75 ? 12.980 -0.986 0.639 1.00 95.44 75 GLY A C 1
ATOM 615 O O . GLY A 1 75 ? 12.689 -0.027 -0.066 1.00 95.44 75 GLY A O 1
ATOM 616 N N . SER A 1 76 ? 12.866 -2.241 0.208 1.00 95.75 76 SER A N 1
ATOM 617 C CA . SER A 1 76 ? 12.484 -2.605 -1.153 1.00 95.75 76 SER A CA 1
ATOM 618 C C . SER A 1 76 ? 11.765 -3.949 -1.190 1.00 95.75 76 SER A C 1
ATOM 620 O O . SER A 1 76 ? 12.085 -4.867 -0.430 1.00 95.75 76 SER A O 1
ATOM 622 N N . LYS A 1 77 ? 10.783 -4.092 -2.082 1.00 95.50 77 LYS A N 1
ATOM 623 C CA . LYS A 1 77 ? 10.099 -5.364 -2.325 1.00 95.50 77 LYS A CA 1
ATOM 624 C C . LYS A 1 77 ? 9.740 -5.527 -3.793 1.00 95.50 77 LYS A C 1
ATOM 626 O O . LYS A 1 77 ? 9.096 -4.662 -4.378 1.00 95.50 77 LYS A O 1
ATOM 631 N N . THR A 1 78 ? 10.101 -6.680 -4.347 1.00 96.31 78 THR A N 1
ATOM 632 C CA . THR A 1 78 ? 9.804 -7.052 -5.733 1.00 96.31 78 THR A CA 1
ATOM 633 C C . THR A 1 78 ? 8.735 -8.134 -5.778 1.00 96.31 78 THR A C 1
ATOM 635 O O . THR A 1 78 ? 8.791 -9.112 -5.032 1.00 96.31 78 THR A O 1
ATOM 638 N N . PHE A 1 79 ? 7.763 -7.947 -6.663 1.00 94.81 79 PHE A N 1
ATOM 639 C CA . PHE A 1 79 ? 6.659 -8.855 -6.928 1.00 94.81 79 PHE A CA 1
ATOM 640 C C . PHE A 1 79 ? 6.773 -9.376 -8.357 1.00 94.81 79 PHE A C 1
ATOM 642 O O . PHE A 1 79 ? 6.938 -8.595 -9.293 1.00 94.81 79 PHE A O 1
ATOM 649 N N . ASN A 1 80 ? 6.651 -10.688 -8.531 1.00 95.75 80 ASN A N 1
ATOM 650 C CA . ASN A 1 80 ? 6.561 -11.276 -9.861 1.00 95.75 80 ASN A CA 1
ATOM 651 C C . ASN A 1 80 ? 5.155 -11.027 -10.406 1.00 95.75 80 ASN A C 1
ATOM 653 O O . ASN A 1 80 ? 4.169 -11.420 -9.781 1.00 95.75 80 ASN A O 1
ATOM 657 N N . VAL A 1 81 ? 5.069 -10.363 -11.553 1.00 95.31 81 VAL A N 1
ATOM 658 C CA . VAL A 1 81 ? 3.809 -9.984 -12.193 1.00 95.31 81 VAL A CA 1
ATOM 659 C C . VAL A 1 81 ? 3.818 -10.378 -13.664 1.00 95.31 81 VAL A C 1
ATOM 661 O O . VAL A 1 81 ? 4.868 -10.587 -14.270 1.00 95.31 81 VAL A O 1
ATOM 664 N N . THR A 1 82 ? 2.626 -10.469 -14.247 1.00 94.69 82 THR A N 1
ATOM 665 C CA . THR A 1 82 ? 2.449 -10.574 -15.698 1.00 94.69 82 THR A CA 1
ATOM 666 C C . THR A 1 82 ? 1.818 -9.280 -16.188 1.00 94.69 82 THR A C 1
ATOM 668 O O . THR A 1 82 ? 0.798 -8.849 -15.649 1.00 94.69 82 THR A O 1
ATOM 671 N N . THR A 1 83 ?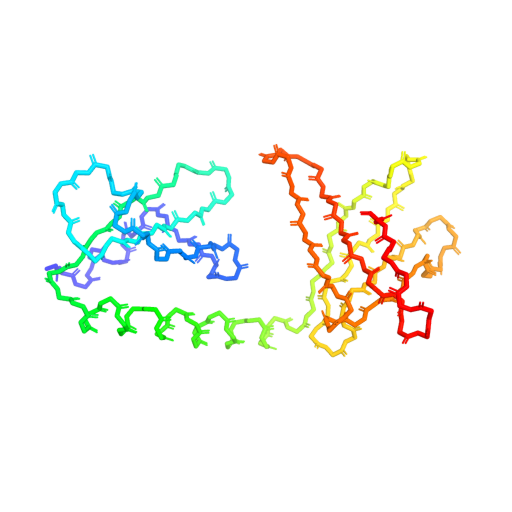 2.435 -8.629 -17.171 1.00 91.44 83 THR A N 1
ATOM 672 C CA . THR A 1 83 ? 1.896 -7.404 -17.771 1.00 91.44 83 THR A CA 1
ATOM 673 C C . THR A 1 83 ? 0.609 -7.702 -18.537 1.00 91.44 83 THR A C 1
ATOM 675 O O . THR A 1 83 ? 0.325 -8.841 -18.905 1.00 91.44 83 THR A O 1
ATOM 678 N N . THR A 1 84 ? -0.159 -6.664 -18.863 1.00 86.81 84 THR A N 1
ATOM 679 C CA . THR A 1 84 ? -1.343 -6.794 -19.731 1.00 86.81 84 THR A CA 1
ATOM 680 C C . THR A 1 84 ? -1.018 -7.353 -21.119 1.00 86.81 84 THR A C 1
ATOM 682 O O . THR A 1 84 ? -1.879 -7.966 -21.741 1.00 86.81 84 THR A O 1
ATOM 685 N N . SER A 1 85 ? 0.226 -7.201 -21.583 1.00 86.88 85 SER A N 1
ATOM 686 C CA . SER A 1 85 ? 0.748 -7.810 -22.813 1.00 86.88 85 SER A CA 1
ATOM 687 C C . SER A 1 85 ? 1.192 -9.274 -22.662 1.00 86.88 85 SER A C 1
ATOM 689 O O . SER A 1 85 ? 1.690 -9.850 -23.623 1.00 86.88 85 SER A O 1
ATOM 691 N N . GLY A 1 86 ? 1.033 -9.879 -21.479 1.00 89.50 86 GLY A N 1
ATOM 692 C CA . GLY A 1 86 ? 1.383 -11.277 -21.208 1.00 89.50 86 GLY A CA 1
ATOM 693 C C . GLY A 1 86 ? 2.852 -11.521 -20.849 1.00 89.50 86 GLY A C 1
ATOM 694 O O . GLY A 1 86 ? 3.251 -12.672 -20.693 1.00 89.50 86 GLY A O 1
ATOM 695 N N . LYS A 1 87 ? 3.669 -10.472 -20.701 1.00 91.38 87 LYS A N 1
ATOM 696 C CA . LYS A 1 87 ? 5.099 -10.607 -20.389 1.00 91.38 87 LYS A CA 1
ATOM 697 C C . LYS A 1 87 ? 5.341 -10.743 -18.891 1.00 91.38 87 LYS A C 1
ATOM 699 O O . LYS A 1 87 ? 4.718 -10.045 -18.092 1.00 91.38 87 LYS A O 1
ATOM 704 N N . MET A 1 88 ? 6.293 -11.591 -18.510 1.00 95.06 88 MET A N 1
ATOM 705 C CA . MET A 1 88 ? 6.731 -11.717 -17.120 1.00 95.06 88 MET A CA 1
ATOM 706 C C . MET A 1 88 ? 7.661 -10.565 -16.730 1.00 95.06 88 MET A C 1
ATOM 708 O O . MET A 1 88 ? 8.657 -10.288 -17.404 1.00 95.06 88 MET A O 1
ATOM 712 N N . ALA A 1 89 ? 7.360 -9.916 -15.610 1.00 96.56 89 ALA A N 1
ATOM 713 C CA . ALA A 1 89 ? 8.122 -8.782 -15.109 1.00 96.56 89 ALA A CA 1
ATOM 714 C C . ALA A 1 89 ? 8.238 -8.799 -13.578 1.00 96.56 89 ALA A C 1
ATOM 716 O O . ALA A 1 89 ? 7.427 -9.402 -12.875 1.00 96.56 89 ALA A O 1
ATOM 717 N N . GLY A 1 90 ? 9.251 -8.107 -13.060 1.00 97.38 90 GLY A N 1
ATOM 718 C CA . GLY A 1 90 ? 9.395 -7.796 -11.642 1.00 97.38 90 GLY A CA 1
ATOM 719 C C . GLY A 1 90 ? 8.885 -6.388 -11.359 1.00 97.38 90 GLY A C 1
ATOM 720 O O . GLY A 1 90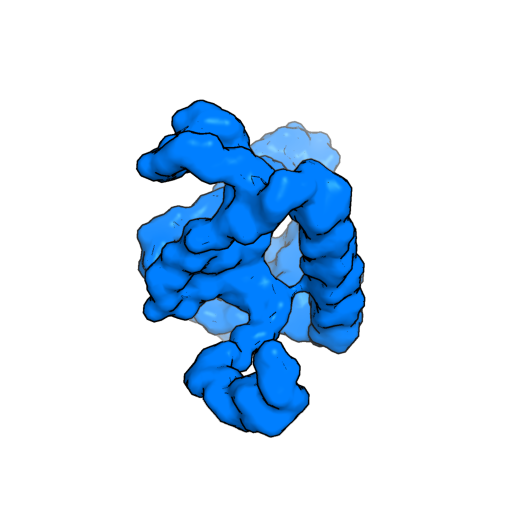 ? 9.497 -5.417 -11.800 1.00 97.38 90 GLY A O 1
ATOM 721 N N . LEU A 1 91 ? 7.778 -6.263 -10.628 1.00 97.06 91 LEU A N 1
ATOM 722 C CA . LEU A 1 91 ? 7.307 -4.985 -10.098 1.00 97.06 91 LEU A CA 1
ATOM 723 C C . LEU A 1 91 ? 7.990 -4.723 -8.756 1.00 97.06 91 LEU A C 1
ATOM 725 O O . LEU A 1 91 ? 7.693 -5.388 -7.767 1.00 97.06 91 LEU A O 1
ATOM 729 N N . THR A 1 92 ? 8.887 -3.749 -8.713 1.00 97.38 92 THR A N 1
ATOM 730 C CA . THR A 1 92 ? 9.602 -3.343 -7.504 1.00 97.38 92 THR A CA 1
ATOM 731 C C . THR A 1 92 ? 8.989 -2.077 -6.923 1.00 97.38 92 THR A C 1
ATOM 733 O O . THR A 1 92 ? 8.806 -1.082 -7.627 1.00 97.38 92 THR A O 1
ATOM 736 N N . LEU A 1 93 ? 8.691 -2.120 -5.626 1.00 95.94 93 LEU A N 1
ATOM 737 C CA . LEU A 1 93 ? 8.384 -0.962 -4.797 1.00 95.94 93 LEU A CA 1
ATOM 738 C C . LEU A 1 93 ? 9.586 -0.727 -3.887 1.00 95.94 93 LEU A C 1
ATOM 740 O O . LEU A 1 93 ? 9.873 -1.543 -3.012 1.00 95.94 93 LEU A O 1
ATOM 744 N N . ASP A 1 94 ? 10.274 0.381 -4.106 1.00 95.31 94 ASP A N 1
ATOM 745 C CA . ASP A 1 94 ? 11.490 0.763 -3.407 1.00 95.31 94 ASP A CA 1
ATOM 746 C C . ASP A 1 94 ? 11.294 2.106 -2.705 1.00 95.31 94 ASP A C 1
ATOM 748 O O . ASP A 1 94 ? 10.810 3.063 -3.308 1.00 95.31 94 ASP A O 1
ATOM 752 N N . TRP A 1 95 ? 11.689 2.191 -1.438 1.00 91.31 95 TRP A N 1
ATOM 753 C CA . TRP A 1 95 ? 11.524 3.380 -0.607 1.00 91.31 95 TRP A CA 1
ATOM 754 C C . TRP A 1 95 ? 12.169 4.631 -1.214 1.00 91.31 95 TRP A C 1
ATOM 756 O O . TRP A 1 95 ? 11.597 5.718 -1.142 1.00 91.31 95 TRP A O 1
ATOM 766 N N . HIS A 1 96 ? 13.336 4.486 -1.842 1.00 91.81 96 HIS A N 1
ATOM 767 C CA . HIS A 1 96 ? 14.084 5.608 -2.400 1.00 91.81 96 HIS A CA 1
ATOM 768 C C . HIS A 1 96 ? 13.730 5.853 -3.870 1.00 91.81 96 HIS A C 1
ATOM 770 O O . HIS A 1 96 ? 13.657 7.003 -4.306 1.00 91.81 96 HIS A O 1
ATOM 776 N N . MET A 1 97 ? 13.511 4.788 -4.647 1.00 93.06 97 MET A N 1
ATOM 777 C CA . MET A 1 97 ? 13.311 4.891 -6.097 1.00 93.06 97 MET A CA 1
ATOM 778 C C . MET A 1 97 ? 11.838 5.013 -6.518 1.00 93.06 97 MET A C 1
ATOM 780 O O . MET A 1 97 ? 11.563 5.507 -7.612 1.00 93.06 97 MET A O 1
ATOM 784 N N . GLY A 1 98 ? 10.892 4.604 -5.670 1.00 95.44 98 GLY A N 1
ATOM 785 C CA . GLY A 1 98 ? 9.469 4.523 -5.994 1.00 95.44 98 GLY A CA 1
ATOM 786 C C . GLY A 1 98 ? 9.092 3.191 -6.644 1.00 95.44 98 GLY A C 1
ATOM 787 O O . GLY A 1 98 ? 9.434 2.121 -6.153 1.00 95.44 98 GLY A O 1
ATOM 788 N N . PHE A 1 99 ? 8.360 3.254 -7.749 1.00 97.38 99 PHE A N 1
ATOM 789 C CA . PHE A 1 99 ? 7.899 2.106 -8.519 1.00 97.38 99 PHE A CA 1
ATOM 790 C C . PHE A 1 99 ? 8.808 1.861 -9.718 1.00 97.38 99 PHE A C 1
ATOM 792 O O . PHE A 1 99 ? 9.142 2.789 -10.457 1.00 97.38 99 PHE A O 1
ATOM 799 N N . ALA A 1 100 ? 9.138 0.602 -9.972 1.00 97.06 100 ALA A N 1
ATOM 800 C CA . ALA A 1 100 ? 9.838 0.193 -11.178 1.00 97.06 100 ALA A CA 1
ATOM 801 C C . ALA A 1 100 ? 9.281 -1.131 -11.692 1.00 97.06 100 ALA A C 1
ATOM 803 O O . ALA A 1 100 ? 9.007 -2.034 -10.907 1.00 97.06 100 ALA A O 1
ATOM 804 N N . LEU A 1 101 ? 9.156 -1.260 -13.010 1.00 96.81 101 LEU A N 1
ATOM 805 C CA . LEU A 1 101 ? 8.835 -2.530 -13.650 1.00 96.81 101 LEU A CA 1
ATOM 806 C C . LEU A 1 101 ? 10.036 -2.986 -14.469 1.00 96.81 101 LEU A C 1
ATOM 808 O O . LEU A 1 101 ? 10.437 -2.306 -15.414 1.00 96.81 101 LEU A O 1
ATOM 812 N N . TYR A 1 102 ? 10.617 -4.117 -14.087 1.00 96.50 102 TYR A N 1
ATOM 813 C CA . TYR A 1 102 ? 11.744 -4.735 -14.772 1.00 96.50 102 TYR A CA 1
ATOM 814 C C . TYR A 1 102 ? 11.252 -5.880 -15.654 1.00 96.50 102 TYR A C 1
ATOM 816 O O . TYR A 1 102 ? 10.686 -6.853 -15.155 1.00 96.50 102 TYR A O 1
ATOM 824 N N . ASP A 1 103 ? 11.454 -5.761 -16.960 1.00 93.81 103 ASP A N 1
ATOM 825 C CA . ASP A 1 103 ? 11.155 -6.821 -17.914 1.00 93.81 103 ASP A CA 1
ATOM 826 C C . ASP A 1 103 ? 12.301 -7.839 -17.910 1.00 93.81 103 ASP A C 1
ATOM 828 O O . ASP A 1 103 ? 13.465 -7.524 -18.170 1.00 93.81 103 ASP A O 1
ATOM 832 N N . THR A 1 104 ? 11.948 -9.076 -17.568 1.00 89.31 104 THR A N 1
ATOM 833 C CA . THR A 1 104 ? 12.904 -10.175 -17.414 1.00 89.31 104 THR A CA 1
ATOM 834 C C . THR A 1 104 ? 13.453 -10.677 -18.749 1.00 89.31 104 THR A C 1
ATOM 836 O O . THR A 1 104 ? 14.583 -11.162 -18.792 1.00 89.31 104 THR A O 1
ATOM 839 N N . GLU A 1 105 ? 12.695 -10.517 -19.836 1.00 89.00 105 GLU A N 1
ATOM 840 C CA . GLU A 1 105 ? 13.076 -10.939 -21.184 1.00 89.00 105 GLU A CA 1
ATOM 841 C C . GLU A 1 105 ? 14.077 -9.950 -21.789 1.00 89.00 105 GLU A C 1
ATOM 843 O O . GLU A 1 105 ? 15.173 -10.332 -22.200 1.00 89.00 105 GLU A O 1
ATOM 848 N N . SER A 1 106 ? 13.732 -8.658 -21.782 1.00 89.81 106 SER A N 1
ATOM 849 C CA . SER A 1 106 ? 14.595 -7.595 -22.320 1.00 89.81 106 SER A CA 1
ATOM 850 C C . SER A 1 106 ? 15.732 -7.186 -21.378 1.00 89.81 106 SER A C 1
ATOM 852 O O . SER A 1 106 ? 16.620 -6.431 -21.777 1.00 89.81 106 SER A O 1
ATOM 854 N N . LYS A 1 107 ? 15.730 -7.688 -20.135 1.00 92.06 107 LYS A N 1
ATOM 855 C CA . LYS A 1 107 ? 16.689 -7.350 -19.070 1.00 92.06 107 LYS A CA 1
ATOM 856 C C . LYS A 1 107 ? 16.795 -5.843 -18.810 1.00 92.06 107 LYS A C 1
ATOM 858 O O . LYS A 1 107 ? 17.848 -5.347 -18.394 1.00 92.06 107 LYS A O 1
ATOM 863 N N . ALA A 1 108 ? 15.701 -5.117 -19.016 1.00 94.44 108 ALA A N 1
ATOM 864 C CA . ALA A 1 108 ? 15.641 -3.668 -18.915 1.00 94.44 108 ALA A CA 1
ATOM 865 C C . ALA A 1 108 ? 14.428 -3.207 -18.098 1.00 94.44 108 ALA A C 1
ATOM 867 O O . ALA A 1 108 ? 13.444 -3.922 -17.921 1.00 94.44 108 ALA A O 1
ATOM 868 N N . TYR A 1 109 ? 14.495 -1.976 -17.592 1.00 94.56 109 TYR A N 1
ATOM 869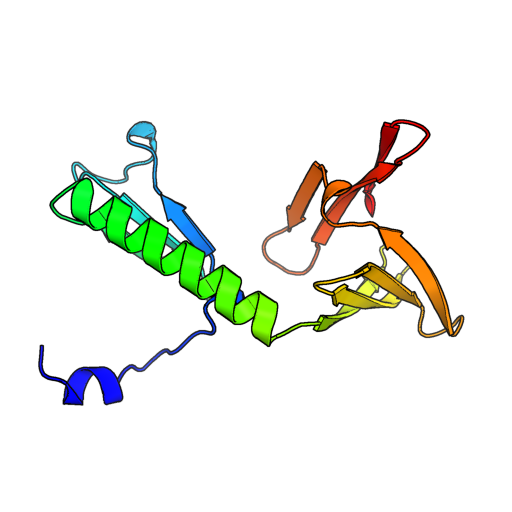 C CA . TYR A 1 109 ? 13.342 -1.350 -16.954 1.00 94.56 109 TYR A CA 1
ATOM 870 C C . TYR A 1 109 ? 12.368 -0.847 -18.016 1.00 94.56 109 TYR A C 1
ATOM 872 O O . TYR A 1 109 ? 12.714 0.047 -18.785 1.00 94.56 109 TYR A O 1
ATOM 880 N N . SER A 1 110 ? 11.143 -1.366 -18.004 1.00 93.88 110 SER A N 1
ATOM 881 C CA . SER A 1 110 ? 10.064 -0.900 -18.878 1.00 93.88 110 SER A CA 1
ATOM 882 C C . SER A 1 110 ? 9.606 0.505 -18.504 1.00 93.88 110 SER A C 1
ATOM 884 O O . SER A 1 110 ? 9.289 1.310 -19.374 1.00 93.88 110 SER A O 1
ATOM 886 N N . TRP A 1 111 ? 9.553 0.806 -17.205 1.00 94.81 111 TRP A N 1
ATOM 887 C CA . TRP A 1 111 ? 9.244 2.139 -16.693 1.00 94.81 111 TRP A CA 1
ATOM 888 C C . TRP A 1 111 ? 9.666 2.288 -15.230 1.00 94.81 111 TRP A C 1
ATOM 890 O O . TRP A 1 111 ? 9.868 1.302 -14.512 1.00 94.81 111 TRP A O 1
ATOM 900 N N . LYS A 1 112 ? 9.788 3.546 -14.792 1.00 96.12 112 LYS A N 1
ATOM 901 C CA . LYS A 1 112 ? 10.058 3.946 -13.407 1.00 96.12 112 LYS A CA 1
ATOM 902 C C . LYS A 1 112 ? 9.245 5.192 -13.062 1.00 96.12 112 LYS A C 1
ATOM 904 O O . LYS A 1 112 ? 9.200 6.121 -13.864 1.00 96.12 112 LYS A O 1
ATOM 909 N N . TYR A 1 113 ? 8.659 5.229 -11.870 1.00 96.88 113 TYR A N 1
ATOM 910 C CA . TYR A 1 113 ? 7.901 6.375 -11.362 1.00 96.88 113 TYR A CA 1
ATOM 911 C C . TYR A 1 113 ? 8.171 6.588 -9.875 1.00 96.88 113 TYR A C 1
ATOM 913 O O . TYR A 1 113 ? 8.233 5.635 -9.108 1.00 96.88 113 TYR A O 1
ATOM 921 N N . LYS A 1 114 ? 8.267 7.842 -9.431 1.00 96.12 114 LYS A N 1
ATOM 922 C CA . LYS A 1 114 ? 8.347 8.169 -7.997 1.00 96.12 114 LYS A CA 1
ATOM 923 C C . LYS A 1 114 ? 6.995 7.960 -7.309 1.00 96.12 114 LYS A C 1
ATOM 925 O O . LYS A 1 114 ? 5.951 8.067 -7.950 1.00 96.12 114 LYS A O 1
ATOM 930 N N . PHE A 1 115 ? 6.989 7.789 -5.983 1.00 94.44 115 PHE A N 1
ATOM 931 C CA . PHE A 1 115 ? 5.738 7.716 -5.209 1.00 94.44 115 PHE A CA 1
ATOM 932 C C . PHE A 1 115 ? 4.824 8.930 -5.421 1.00 94.44 115 PHE A C 1
ATOM 934 O O . PHE A 1 115 ? 3.618 8.769 -5.571 1.00 94.44 115 PHE A O 1
ATOM 941 N N . SER A 1 116 ? 5.391 10.135 -5.531 1.00 94.25 116 SER A N 1
ATOM 942 C CA . SER A 1 116 ? 4.636 11.377 -5.766 1.00 94.25 116 SER A CA 1
ATOM 943 C C . SER A 1 116 ? 3.912 11.437 -7.119 1.00 94.25 116 SER A C 1
ATOM 945 O O . SER A 1 116 ? 3.009 12.261 -7.312 1.00 94.25 116 SER A O 1
ATOM 947 N N . GLN A 1 117 ? 4.303 10.578 -8.063 1.00 96.12 117 GLN A N 1
ATOM 948 C CA . GLN A 1 117 ? 3.676 10.481 -9.376 1.00 96.12 117 GLN A CA 1
ATOM 949 C C . GLN A 1 117 ? 2.454 9.561 -9.368 1.00 96.12 117 GLN A C 1
ATOM 951 O O . GLN A 1 117 ? 1.645 9.662 -10.284 1.00 96.12 117 GLN A O 1
ATOM 956 N N . LEU A 1 118 ? 2.271 8.707 -8.357 1.00 96.75 118 LEU A N 1
ATOM 957 C CA . LEU A 1 118 ? 1.075 7.876 -8.247 1.00 96.75 118 LEU A CA 1
ATOM 958 C C . LEU A 1 118 ? -0.133 8.754 -7.884 1.00 96.75 118 LEU A C 1
ATOM 960 O O . LEU A 1 118 ? -0.136 9.425 -6.854 1.00 96.75 118 LEU A O 1
ATOM 964 N N . LYS A 1 119 ? -1.157 8.763 -8.741 1.00 95.88 119 LYS A N 1
ATOM 965 C CA . LYS A 1 119 ? -2.422 9.491 -8.519 1.00 95.88 119 LYS A CA 1
ATOM 966 C C . LYS A 1 119 ? -3.569 8.591 -8.102 1.00 95.88 119 LYS A C 1
ATOM 968 O O . LYS A 1 119 ? -4.525 9.065 -7.501 1.00 95.88 119 LYS A O 1
ATOM 973 N N . GLY A 1 120 ? -3.458 7.305 -8.391 1.00 94.69 120 GLY A N 1
ATOM 974 C CA . GLY A 1 120 ? -4.423 6.316 -7.959 1.00 94.69 120 GLY A CA 1
ATOM 975 C C . GLY A 1 120 ? -3.907 4.915 -8.212 1.00 94.69 120 GLY A C 1
ATOM 976 O O . GLY A 1 120 ? -3.095 4.685 -9.106 1.00 94.69 120 GLY A O 1
ATOM 977 N N . SER A 1 121 ? -4.407 3.978 -7.427 1.00 93.62 121 SER A N 1
ATOM 978 C CA . SER A 1 121 ? -4.211 2.548 -7.618 1.00 93.62 121 SER A CA 1
ATOM 979 C C . SER A 1 121 ? -5.552 1.854 -7.444 1.00 93.62 121 SER A C 1
ATOM 981 O O . SER A 1 121 ? -6.364 2.284 -6.627 1.00 93.62 121 SER A O 1
ATOM 983 N N . SER A 1 122 ? -5.782 0.785 -8.194 1.00 91.62 122 SER A N 1
ATOM 984 C CA . SER A 1 122 ? -6.941 -0.084 -8.001 1.00 91.62 122 SER A CA 1
ATOM 985 C C . SER A 1 122 ? -6.545 -1.533 -8.214 1.00 91.62 122 SER A C 1
ATOM 987 O O . SER A 1 122 ? -5.684 -1.828 -9.043 1.00 91.62 122 SER A O 1
ATOM 989 N N . ASP A 1 123 ? -7.177 -2.433 -7.479 1.00 87.75 123 ASP A N 1
ATOM 990 C CA . ASP A 1 123 ? -7.074 -3.867 -7.695 1.00 87.75 123 ASP A CA 1
ATOM 991 C C . ASP A 1 123 ? -8.468 -4.489 -7.834 1.00 87.75 123 ASP A C 1
ATOM 993 O O . ASP A 1 123 ? -9.477 -3.881 -7.476 1.00 87.75 123 ASP A O 1
ATOM 997 N N . ASP A 1 124 ? -8.534 -5.681 -8.424 1.00 86.19 124 ASP A N 1
ATOM 998 C CA . ASP A 1 124 ? -9.786 -6.422 -8.614 1.00 86.19 124 ASP A CA 1
ATOM 999 C C . ASP A 1 124 ? -10.127 -7.371 -7.450 1.00 86.19 124 ASP A C 1
ATOM 1001 O O . ASP A 1 124 ? -11.024 -8.208 -7.579 1.00 86.19 124 ASP A O 1
ATOM 1005 N N . GLY A 1 125 ? -9.398 -7.286 -6.330 1.00 76.50 125 GLY A N 1
ATOM 1006 C CA . GLY A 1 125 ? -9.514 -8.189 -5.187 1.00 76.50 125 GLY A CA 1
ATOM 1007 C C . GLY A 1 125 ? -9.016 -9.612 -5.454 1.00 76.50 125 GLY A C 1
ATOM 1008 O O . GLY A 1 125 ? -9.196 -10.486 -4.606 1.00 76.50 125 GLY A O 1
ATOM 1009 N N . LYS A 1 126 ? -8.426 -9.878 -6.629 1.00 80.38 126 LYS A N 1
ATOM 1010 C CA . LYS A 1 126 ? -7.979 -11.212 -7.046 1.00 80.38 126 LYS A CA 1
ATOM 1011 C C . LYS A 1 126 ? -6.513 -11.207 -7.458 1.00 80.38 126 LYS A C 1
ATOM 1013 O O . LYS A 1 126 ? -5.667 -11.696 -6.716 1.00 80.38 126 LYS A O 1
ATOM 1018 N N . CYS A 1 127 ? -6.207 -10.706 -8.651 1.00 85.06 127 CYS A N 1
ATOM 1019 C CA . CYS A 1 127 ? -4.872 -10.831 -9.239 1.00 85.06 127 CYS A CA 1
ATOM 1020 C C . CYS A 1 127 ? -4.456 -9.674 -10.148 1.00 85.06 127 CYS A C 1
ATOM 1022 O O . CYS A 1 127 ? -3.321 -9.672 -10.628 1.00 85.06 127 CYS A O 1
ATOM 1024 N N . LYS A 1 128 ? -5.332 -8.698 -10.405 1.00 91.00 128 LYS A N 1
ATOM 1025 C CA . LYS A 1 128 ? -5.017 -7.564 -11.275 1.00 91.00 128 LYS A CA 1
ATOM 1026 C C . LYS A 1 128 ? -4.838 -6.308 -10.449 1.00 91.00 128 LYS A C 1
ATOM 1028 O O . LYS A 1 128 ? -5.701 -5.952 -9.656 1.00 91.00 128 LYS A O 1
ATOM 1033 N N . LEU A 1 129 ? -3.736 -5.619 -10.710 1.00 93.44 129 LEU A N 1
ATOM 1034 C CA . LEU A 1 129 ? -3.406 -4.309 -10.170 1.00 93.44 129 LEU A CA 1
ATOM 1035 C C . LEU A 1 129 ? -3.341 -3.319 -11.335 1.00 93.44 129 LEU A C 1
ATOM 1037 O O . LEU A 1 129 ? -2.780 -3.641 -12.380 1.00 93.44 129 LEU A O 1
ATOM 1041 N N . LYS A 1 130 ? -3.901 -2.128 -11.146 1.00 95.31 130 LYS A N 1
ATOM 1042 C CA . LYS A 1 130 ? -3.782 -0.986 -12.054 1.00 95.31 130 LYS A CA 1
ATOM 1043 C C . LYS A 1 130 ? -3.193 0.193 -11.303 1.00 95.31 130 LYS A C 1
ATOM 1045 O O . LYS A 1 130 ? -3.643 0.516 -10.200 1.00 95.31 130 LYS A O 1
ATOM 1050 N N . LEU A 1 131 ? -2.223 0.857 -11.917 1.00 96.19 131 LEU A N 1
ATOM 1051 C CA . LEU A 1 131 ? -1.535 2.009 -11.343 1.00 96.19 131 LEU A CA 1
ATOM 1052 C C . LEU A 1 131 ? 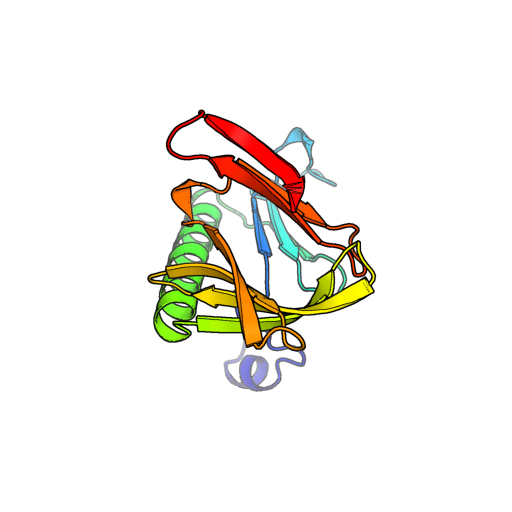-1.672 3.210 -12.277 1.00 96.19 131 LEU A C 1
ATOM 1054 O O . LEU A 1 131 ? -1.351 3.133 -13.460 1.00 96.19 131 LEU A O 1
ATOM 1058 N N . HIS A 1 132 ? -2.136 4.333 -11.738 1.00 96.56 132 HIS A N 1
ATOM 1059 C CA . HIS A 1 132 ? -2.295 5.582 -12.473 1.00 96.56 132 HIS A CA 1
ATOM 1060 C C . HIS A 1 132 ? -1.162 6.534 -12.106 1.00 96.56 132 HIS A C 1
ATOM 1062 O O . HIS A 1 132 ? -1.125 7.071 -10.995 1.00 96.56 132 HIS A O 1
ATOM 1068 N N . PHE A 1 133 ? -0.243 6.755 -13.041 1.00 96.94 133 PHE A N 1
ATOM 1069 C CA . PHE A 1 133 ? 0.918 7.613 -12.845 1.00 96.94 133 PHE A CA 1
ATOM 1070 C C . PHE A 1 133 ? 0.785 8.906 -13.635 1.00 96.94 133 PHE A C 1
ATOM 1072 O O . PHE A 1 133 ? 0.515 8.889 -14.830 1.00 96.94 133 PHE A O 1
ATOM 1079 N N . GLN A 1 134 ? 1.029 10.037 -12.981 1.00 95.69 134 GLN A N 1
ATOM 1080 C CA . GLN A 1 134 ? 1.159 11.324 -13.644 1.00 95.69 134 GLN A CA 1
ATOM 1081 C C . GLN A 1 134 ? 2.602 11.542 -14.105 1.00 95.69 134 GLN A C 1
ATOM 1083 O O . GLN A 1 134 ? 3.547 11.537 -13.304 1.00 95.69 134 GLN A O 1
ATOM 1088 N N . ASN A 1 135 ? 2.770 11.799 -15.397 1.00 92.25 135 ASN A N 1
ATOM 1089 C CA . ASN A 1 135 ? 4.044 12.218 -15.955 1.00 92.25 135 ASN A CA 1
ATOM 1090 C C . ASN A 1 135 ? 4.461 13.581 -15.362 1.00 92.25 135 ASN A C 1
ATOM 1092 O O . ASN A 1 135 ? 3.652 14.507 -15.256 1.00 92.25 135 ASN A O 1
ATOM 1096 N N . ALA A 1 136 ? 5.723 13.700 -14.940 1.00 86.94 136 ALA A N 1
ATOM 1097 C CA . ALA A 1 136 ? 6.218 14.892 -14.256 1.00 86.94 136 ALA A CA 1
ATOM 1098 C C . ALA A 1 136 ? 6.207 16.143 -15.152 1.00 86.94 136 ALA A C 1
ATOM 1100 O O . ALA A 1 136 ? 5.942 17.238 -14.646 1.00 86.94 136 ALA A O 1
ATOM 1101 N N . GLU A 1 137 ? 6.443 15.968 -16.452 1.00 88.94 137 GLU A N 1
ATOM 1102 C CA . GLU A 1 137 ? 6.584 17.036 -17.444 1.00 88.94 137 GLU A CA 1
ATOM 1103 C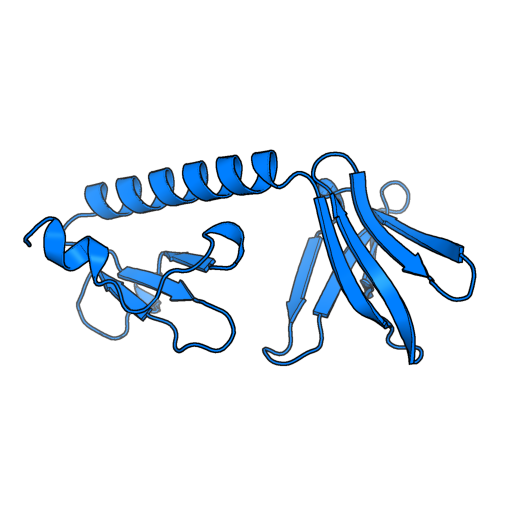 C . GLU A 1 137 ? 5.234 17.372 -18.076 1.00 88.94 137 GLU A C 1
ATOM 1105 O O . GLU A 1 137 ? 4.761 18.500 -17.973 1.00 88.94 137 GLU A O 1
ATOM 1110 N N . THR A 1 138 ? 4.565 16.376 -18.661 1.00 91.12 138 THR A N 1
ATOM 1111 C CA . THR A 1 138 ? 3.337 16.598 -19.444 1.00 91.12 138 THR A CA 1
ATOM 1112 C C . THR A 1 138 ? 2.077 16.696 -18.588 1.00 91.12 138 THR A C 1
ATOM 1114 O O . THR A 1 138 ? 1.028 17.097 -19.085 1.00 91.12 138 THR A O 1
ATOM 1117 N N . LYS A 1 139 ? 2.148 16.300 -17.308 1.00 91.06 139 LYS A N 1
ATOM 1118 C CA . LYS A 1 139 ? 1.007 16.176 -16.378 1.00 91.06 139 LYS A CA 1
ATOM 1119 C C . LYS A 1 139 ? -0.089 15.198 -16.820 1.00 91.06 139 LYS A C 1
ATOM 1121 O O . LYS A 1 139 ? -1.092 15.073 -16.114 1.00 91.06 139 LYS A O 1
ATOM 1126 N N . ILE A 1 140 ? 0.124 14.464 -17.912 1.00 93.69 140 ILE A N 1
ATOM 1127 C CA . ILE A 1 140 ? -0.775 13.419 -18.406 1.00 93.69 140 ILE A CA 1
ATOM 1128 C C . ILE A 1 140 ? -0.735 12.225 -17.451 1.00 93.69 140 ILE A C 1
ATOM 1130 O O . ILE A 1 140 ? 0.322 11.875 -16.921 1.00 93.69 140 ILE A O 1
ATOM 1134 N N . ILE A 1 141 ? -1.900 11.616 -17.224 1.00 93.69 141 ILE A N 1
ATOM 1135 C CA . ILE A 1 141 ? -2.042 10.412 -16.407 1.00 93.69 141 ILE A CA 1
ATOM 1136 C C . ILE A 1 141 ? -2.016 9.187 -17.320 1.00 93.69 141 ILE A C 1
ATOM 1138 O O . ILE A 1 141 ? -2.863 9.030 -18.195 1.00 93.69 141 ILE A O 1
ATOM 1142 N N . GLU A 1 142 ? -1.056 8.304 -17.082 1.00 93.19 142 GLU A N 1
ATOM 1143 C CA . GLU A 1 142 ? -0.916 7.016 -17.750 1.00 93.19 142 GLU A CA 1
ATOM 1144 C C . GLU A 1 142 ? -1.389 5.893 -16.827 1.00 93.19 142 GLU A C 1
ATOM 1146 O O . GLU A 1 142 ? -1.165 5.934 -15.618 1.00 93.19 142 GLU A O 1
ATOM 1151 N N . THR A 1 143 ? -2.012 4.865 -17.402 1.00 93.62 143 THR A N 1
ATOM 1152 C CA . THR A 1 143 ? -2.390 3.651 -16.667 1.00 93.62 143 THR A CA 1
ATOM 1153 C C . THR A 1 143 ? -1.404 2.538 -16.997 1.00 93.62 143 THR A C 1
ATOM 1155 O O . THR A 1 143 ? -1.159 2.271 -18.176 1.00 93.62 143 THR A O 1
ATOM 1158 N N . LYS A 1 144 ? -0.837 1.914 -15.965 1.00 91.38 144 LYS A N 1
ATOM 1159 C CA . LYS A 1 144 ? 0.029 0.735 -16.052 1.00 91.38 144 LYS A CA 1
ATOM 1160 C C . LYS A 1 144 ? -0.636 -0.469 -15.400 1.00 91.38 144 LYS A C 1
ATOM 1162 O O . LYS A 1 144 ? -1.397 -0.263 -14.423 1.00 91.38 144 LYS A O 1
#

Radius of gyration: 18.91 Å; chains: 1; bounding box: 42×35×53 Å

Secondary structure (DSSP, 8-state):
--HHHHTT-S----GGGEEEEEPPGGG-SSS-SSEEEEEETTS--EEEE-S-HHHHHHHHHHHHHHHHHHHHHH-EEEEEEE-TTS-EEEEEEETTTEEEEEETTTTEEEEEE-GGGEEEEEE-SSS-EEEEEE-TTT-PEEE-

Sequence (144 aa):
LNIMDWLKCGLVFKVYQTMFRVIKDSENVDERQHCFLIQTSGHESRYLSVETRQELLRIENAWHCSVCAAVMKLGSKTFNVTTTSGKMAGLTLDWHMGFALYDTESKAYSWKYKFSQLKGSSDDGKCKLKLHFQNAETKIIETK

pLDDT: mean 90.96, std 9.15, range [49.44, 98.0]

Foldseek 3Di:
DDPVVVVVPVDDDQLLQKDKAFDDPVRDPDPAPRWMWIDHQPDDIDIDHDPDPVVSVVVVVVSVVSNVVSLVVVQKDWDFAADPVRFTWIWMAGPVFGTWTAGPVVRGTPDGDHPVQWPDWDDPSPHDIWTWGQDPPPRDTDID